Protein AF-A0A0A9WM41-F1 (afdb_monomer_lite)

InterPro domains:
  IPR007822 Lanthionine synthetase C-like [PR01950] (62-80)
  IPR007822 Lanthionine synthetase C-like [PR01950] (104-119)
  IPR012341 Six-hairpin glycosidase-like superfamily [G3DSA:1.50.10.10] (35-146)

pLDDT: mean 74.26, std 13.37, range [34.62, 91.38]

Secondary structure (DSSP, 8-state):
---------PPPGGG-TTSGGGGTB-TTS-B-HHHHHHHHHHHHHHHHHHHHHHTSTGGGT---SSSSHHHHHHHHHHHHHHH-----GGGGGGGS---TT-BSSSSSBHHHHHHHHHHHHHHSTTSS-HHHHHHHHHHHHHHT--

Structure (mmCIF, N/CA/C/O backbone):
data_AF-A0A0A9WM41-F1
#
_entry.id   AF-A0A0A9WM41-F1
#
loop_
_atom_site.group_PDB
_atom_site.id
_atom_site.type_symbol
_atom_site.label_atom_id
_atom_site.label_alt_id
_atom_site.label_comp_id
_atom_site.label_asym_id
_atom_site.label_entity_id
_atom_site.label_seq_id
_atom_site.pdbx_PDB_ins_code
_atom_site.Cartn_x
_atom_site.Cartn_y
_atom_site.Cartn_z
_atom_site.occupancy
_atom_site.B_iso_or_equiv
_atom_site.auth_seq_id
_atom_site.auth_comp_id
_atom_site.auth_asym_id
_atom_site.auth_atom_id
_atom_site.pdbx_PDB_model_num
ATOM 1 N N . ILE A 1 1 ? 13.166 -24.395 20.674 1.00 37.44 1 ILE A N 1
ATOM 2 C CA . ILE A 1 1 ? 13.326 -23.552 21.879 1.00 37.44 1 ILE A CA 1
ATOM 3 C C . ILE A 1 1 ? 11.986 -22.867 22.081 1.00 37.44 1 ILE A C 1
ATOM 5 O O . ILE A 1 1 ? 11.715 -21.870 21.425 1.00 37.44 1 ILE A O 1
ATOM 9 N N . GLU A 1 2 ? 11.099 -23.487 22.859 1.00 34.62 2 GLU A N 1
ATOM 10 C CA . GLU A 1 2 ? 9.883 -22.818 23.320 1.00 34.62 2 GLU A CA 1
ATOM 11 C C . GLU A 1 2 ? 10.319 -21.763 24.328 1.00 34.62 2 GLU A C 1
ATOM 13 O O . GLU A 1 2 ? 10.898 -22.072 25.369 1.00 34.62 2 GLU A O 1
ATOM 18 N N . ILE A 1 3 ? 10.133 -20.502 23.962 1.00 45.75 3 ILE A N 1
ATOM 19 C CA . ILE A 1 3 ? 10.365 -19.387 24.866 1.00 45.75 3 ILE A CA 1
ATOM 20 C C . ILE A 1 3 ? 9.174 -19.414 25.819 1.00 45.75 3 ILE A C 1
ATOM 22 O O . ILE A 1 3 ? 8.061 -19.083 25.414 1.00 45.75 3 ILE A O 1
ATOM 26 N N . GLY A 1 4 ? 9.389 -19.892 27.045 1.00 39.72 4 GLY A N 1
ATOM 27 C CA . GLY A 1 4 ? 8.378 -19.854 28.092 1.00 39.72 4 GLY A CA 1
ATOM 28 C C . GLY A 1 4 ? 7.900 -18.417 28.256 1.00 39.72 4 GLY A C 1
ATOM 29 O O . GLY A 1 4 ? 8.655 -17.555 28.706 1.00 39.72 4 GLY A O 1
ATOM 30 N N . MET A 1 5 ? 6.662 -18.151 27.842 1.00 46.72 5 MET A N 1
ATOM 31 C CA . MET A 1 5 ? 5.935 -16.957 28.249 1.00 46.72 5 MET A CA 1
ATOM 32 C C . MET A 1 5 ? 5.825 -17.055 29.766 1.00 46.72 5 MET A C 1
ATOM 34 O O . MET A 1 5 ? 5.035 -17.843 30.274 1.00 46.72 5 MET A O 1
ATOM 38 N N . GLY A 1 6 ? 6.690 -16.335 30.484 1.00 46.69 6 GLY A N 1
ATOM 39 C CA . GLY A 1 6 ? 6.581 -16.225 31.931 1.00 46.69 6 GLY A CA 1
ATOM 40 C C . GLY A 1 6 ? 5.161 -15.803 32.289 1.00 46.69 6 GLY A C 1
ATOM 41 O O . GLY A 1 6 ? 4.567 -14.997 31.566 1.00 46.69 6 GLY A O 1
ATOM 42 N N . ASP A 1 7 ? 4.630 -16.363 33.375 1.00 47.91 7 ASP A N 1
ATOM 43 C CA . ASP A 1 7 ? 3.324 -16.033 33.947 1.00 47.91 7 ASP A CA 1
ATOM 44 C C . ASP A 1 7 ? 3.317 -14.579 34.448 1.00 47.91 7 ASP A C 1
ATOM 46 O O . ASP A 1 7 ? 3.304 -14.281 35.643 1.00 47.91 7 ASP A O 1
ATOM 50 N N . TYR A 1 8 ? 3.374 -13.629 33.518 1.00 54.78 8 TYR A N 1
ATOM 51 C CA . TYR A 1 8 ? 3.107 -12.236 33.792 1.00 54.78 8 TYR A CA 1
ATOM 52 C C . TYR A 1 8 ? 1.626 -12.147 34.134 1.00 54.78 8 TYR A C 1
ATOM 54 O O . TYR A 1 8 ? 0.756 -12.330 33.281 1.00 54.78 8 TYR A O 1
ATOM 62 N N . ASN A 1 9 ? 1.347 -11.883 35.408 1.00 58.12 9 ASN A N 1
ATOM 63 C CA . ASN A 1 9 ? 0.006 -11.622 35.902 1.00 58.12 9 ASN A CA 1
ATOM 64 C C . ASN A 1 9 ? -0.462 -10.257 35.372 1.00 58.12 9 ASN A C 1
ATOM 66 O O . ASN A 1 9 ? -0.393 -9.239 36.061 1.00 58.12 9 ASN A O 1
ATOM 70 N N . TYR A 1 10 ? -0.847 -10.219 34.095 1.00 56.53 10 TYR A N 1
ATOM 71 C CA . TYR A 1 10 ? -1.479 -9.053 33.503 1.00 56.53 10 TYR A CA 1
ATOM 72 C C . TYR A 1 10 ? -2.839 -8.853 34.185 1.00 56.53 10 TYR A C 1
ATOM 74 O O . TYR A 1 10 ? -3.625 -9.805 34.231 1.00 56.53 10 TYR A O 1
ATOM 82 N N . PRO A 1 11 ? -3.136 -7.647 34.707 1.00 57.25 11 PRO A N 1
ATOM 83 C CA . PRO A 1 11 ? -4.422 -7.374 35.336 1.00 57.25 11 PRO A CA 1
ATOM 84 C C . PRO A 1 11 ? -5.541 -7.694 34.349 1.00 57.25 11 PRO A C 1
ATOM 86 O O . PRO A 1 11 ? -5.473 -7.333 33.167 1.00 57.25 11 PRO A O 1
ATOM 89 N N . LYS A 1 12 ? -6.555 -8.420 34.818 1.00 61.16 12 LYS A N 1
ATOM 90 C CA . LYS A 1 12 ? -7.633 -8.879 33.940 1.00 61.16 12 LYS A CA 1
ATOM 91 C C . LYS A 1 12 ? -8.430 -7.664 33.455 1.00 61.16 12 LYS A C 1
ATOM 93 O O . LYS A 1 12 ? -8.631 -6.715 34.200 1.00 61.16 12 LYS A O 1
ATOM 98 N N . LEU A 1 13 ? -8.901 -7.664 32.202 1.00 57.66 13 LEU A N 1
ATOM 99 C CA . LEU A 1 13 ? -9.538 -6.495 31.552 1.00 57.66 13 LEU A CA 1
ATOM 100 C C . LEU A 1 13 ? -10.763 -5.917 32.289 1.00 57.66 13 LEU A C 1
ATOM 102 O O . LEU A 1 13 ? -11.052 -4.725 32.187 1.00 57.66 13 LEU A O 1
ATOM 106 N N . ASN A 1 14 ? -11.439 -6.743 33.079 1.00 56.53 14 ASN A N 1
ATOM 107 C CA . ASN A 1 14 ? -12.524 -6.375 33.990 1.00 56.53 14 ASN A CA 1
ATOM 108 C C . ASN A 1 14 ? -12.060 -5.598 35.240 1.00 56.53 14 ASN A C 1
ATOM 110 O O . ASN A 1 14 ? -12.868 -4.905 35.849 1.00 56.53 14 ASN A O 1
ATOM 114 N N . GLU A 1 15 ? -10.778 -5.659 35.593 1.00 60.16 15 GLU A N 1
ATOM 115 C CA . GLU A 1 15 ? -10.142 -4.915 36.694 1.00 60.16 15 GLU A CA 1
ATOM 116 C C . GLU A 1 15 ? -9.642 -3.528 36.246 1.00 60.16 15 GLU A C 1
ATOM 118 O O . GLU A 1 15 ? -9.172 -2.729 37.050 1.00 60.16 15 GLU A O 1
ATOM 123 N N . ILE A 1 16 ? -9.757 -3.215 34.949 1.00 59.78 16 ILE A N 1
ATOM 124 C CA . ILE A 1 16 ? -9.224 -1.995 34.321 1.00 59.78 16 ILE A CA 1
ATOM 125 C C . ILE A 1 16 ? -10.277 -0.870 34.269 1.00 59.78 16 ILE A C 1
ATOM 127 O O . ILE A 1 16 ? -10.036 0.210 33.721 1.00 59.78 16 ILE A O 1
ATOM 131 N N . HIS A 1 17 ? -11.461 -1.095 34.844 1.00 54.44 17 HIS A N 1
ATOM 132 C CA . HIS A 1 17 ? -12.513 -0.086 34.942 1.00 54.44 17 HIS A CA 1
ATOM 133 C C . HIS A 1 17 ? -12.008 1.108 35.777 1.00 54.44 17 HIS A C 1
ATOM 135 O O . HIS A 1 17 ? -11.720 0.966 36.960 1.00 54.44 17 HIS A O 1
ATOM 141 N N . GLY A 1 18 ? -11.831 2.272 35.140 1.00 61.06 18 GLY A N 1
ATOM 142 C CA . GLY A 1 18 ? -11.236 3.470 35.758 1.00 61.06 18 GLY A CA 1
ATOM 143 C C . GLY A 1 18 ? -9.732 3.664 35.512 1.00 61.06 18 GLY A C 1
ATOM 144 O O . GLY A 1 18 ? -9.183 4.705 35.866 1.00 61.06 18 GLY A O 1
ATOM 145 N N . SER A 1 19 ? -9.051 2.721 34.854 1.00 69.19 19 SER A N 1
ATOM 146 C CA . SER A 1 19 ? -7.661 2.902 34.418 1.00 69.19 19 SER A CA 1
ATOM 147 C C . SER A 1 19 ? -7.588 3.706 33.112 1.00 69.19 19 SER A C 1
ATOM 149 O O . SER A 1 19 ? -8.493 3.641 32.276 1.00 69.19 19 SER A O 1
ATOM 151 N N . LYS A 1 20 ? -6.468 4.412 32.879 1.00 74.44 20 LYS A N 1
ATOM 152 C CA . LYS A 1 20 ? -6.195 5.135 31.617 1.00 74.44 20 LYS A CA 1
ATOM 153 C C . LYS A 1 20 ? -6.334 4.253 30.365 1.00 74.44 20 LYS A C 1
ATOM 155 O O . LYS A 1 20 ? -6.561 4.777 29.282 1.00 74.44 20 LYS A O 1
ATOM 160 N N . VAL A 1 21 ? -6.222 2.932 30.495 1.00 78.75 21 VAL A N 1
ATOM 161 C CA . VAL A 1 21 ? -6.372 1.973 29.387 1.00 78.75 21 VAL A CA 1
ATOM 162 C C . VAL A 1 21 ? -7.816 1.912 28.874 1.00 78.75 21 VAL A C 1
ATOM 164 O O . VAL A 1 21 ? -8.023 1.762 27.671 1.00 78.75 21 VAL A O 1
ATOM 167 N N . SER A 1 22 ? -8.809 2.116 29.749 1.00 74.94 22 SER A N 1
ATOM 168 C CA . SER A 1 22 ? -10.235 2.129 29.373 1.00 74.94 22 SER A CA 1
ATOM 169 C C . SER A 1 22 ? -10.597 3.241 28.376 1.00 74.94 22 SER A C 1
ATOM 171 O O . SER A 1 22 ? -11.596 3.144 27.667 1.00 74.94 22 SER A O 1
ATOM 173 N N . ILE A 1 23 ? -9.742 4.267 28.258 1.00 82.75 23 ILE A N 1
ATOM 174 C CA . ILE A 1 23 ? -9.853 5.344 27.263 1.00 82.75 23 ILE A CA 1
ATOM 175 C C . ILE A 1 23 ? -9.631 4.805 25.842 1.00 82.75 23 ILE A C 1
ATOM 177 O O . ILE A 1 23 ? -10.206 5.330 24.890 1.00 82.75 23 ILE A O 1
ATOM 181 N N . TYR A 1 24 ? -8.820 3.758 25.683 1.00 85.12 24 TYR A N 1
ATOM 182 C CA . TYR A 1 24 ? -8.416 3.215 24.384 1.00 85.12 24 TYR A CA 1
ATOM 183 C C . TYR A 1 24 ? -9.145 1.919 24.027 1.00 85.12 24 TYR A C 1
ATOM 185 O O . TYR A 1 24 ? -9.425 1.676 22.853 1.00 85.12 24 TYR A O 1
ATOM 193 N N . VAL A 1 25 ? -9.449 1.082 25.024 1.00 86.44 25 VAL A N 1
ATOM 194 C CA . VAL A 1 25 ? -9.981 -0.271 24.825 1.00 86.44 25 VAL A CA 1
ATOM 195 C C . VAL A 1 25 ? -11.153 -0.520 25.771 1.00 86.44 25 VAL A C 1
ATOM 197 O O . VAL A 1 25 ? -11.089 -0.253 26.967 1.00 86.44 25 VAL A O 1
ATOM 200 N N . THR A 1 26 ? -12.240 -1.042 25.217 1.00 83.00 26 THR A N 1
ATOM 201 C CA . THR A 1 26 ? -13.432 -1.475 25.949 1.00 83.00 26 THR A CA 1
ATOM 202 C C . THR A 1 26 ? -13.173 -2.785 26.706 1.00 83.00 26 THR A C 1
ATOM 204 O O . THR A 1 26 ? -12.314 -3.571 26.299 1.00 83.00 26 THR A O 1
ATOM 207 N N . PRO A 1 27 ? -13.973 -3.113 27.738 1.00 77.75 27 PRO A N 1
ATOM 208 C CA . PRO A 1 27 ? -13.860 -4.388 28.460 1.00 77.75 27 PRO A CA 1
ATOM 209 C C . PRO A 1 27 ? -14.004 -5.643 27.578 1.00 77.75 27 PRO A C 1
ATOM 211 O O . PRO A 1 27 ? -13.601 -6.729 27.979 1.00 77.75 27 PRO A O 1
ATOM 214 N N . TYR A 1 28 ? -14.547 -5.498 26.364 1.00 82.38 28 TYR A N 1
ATOM 215 C CA . TYR A 1 28 ? -14.740 -6.574 25.387 1.00 82.38 28 TYR A CA 1
ATOM 216 C C . TYR A 1 28 ? -13.589 -6.704 24.378 1.00 82.38 28 TYR A C 1
ATOM 218 O O . TYR A 1 28 ? -13.775 -7.285 23.309 1.00 82.38 28 TYR A O 1
ATOM 226 N N . ASN A 1 29 ? -12.421 -6.128 24.678 1.00 80.12 29 ASN A N 1
ATOM 227 C CA . ASN A 1 29 ? -11.244 -6.139 23.807 1.00 80.12 29 ASN A CA 1
ATOM 228 C C . ASN A 1 29 ? -11.494 -5.514 22.418 1.00 80.12 29 ASN A C 1
ATOM 230 O O . ASN A 1 29 ? -10.936 -5.930 21.403 1.00 80.12 29 ASN A O 1
ATOM 234 N N . LYS A 1 30 ? -12.369 -4.505 22.369 1.00 85.50 30 LYS A N 1
ATOM 235 C CA . LYS A 1 30 ? -12.596 -3.661 21.186 1.00 85.50 30 LYS A CA 1
ATOM 236 C C . LYS A 1 30 ? -12.067 -2.264 21.450 1.00 85.50 30 LYS A C 1
ATOM 238 O O . LYS A 1 30 ? -12.134 -1.812 22.589 1.00 85.50 30 LYS A O 1
ATOM 243 N N . LEU A 1 31 ? -11.600 -1.568 20.418 1.00 87.50 31 LEU A N 1
ATOM 244 C CA . LEU A 1 31 ? -11.227 -0.157 20.539 1.00 87.50 31 LEU A CA 1
ATOM 245 C C . LEU A 1 31 ? -12.420 0.666 21.039 1.00 87.50 31 LEU A C 1
ATOM 247 O O . LEU A 1 31 ? -13.562 0.395 20.663 1.00 87.50 31 LEU A O 1
ATOM 251 N N . SER A 1 32 ? -12.154 1.651 21.894 1.00 90.00 32 SER A N 1
ATOM 252 C CA . SER A 1 32 ? -13.171 2.628 22.277 1.00 90.00 32 SER A CA 1
ATOM 253 C C . SER A 1 32 ? -13.592 3.444 21.054 1.00 90.00 32 SER A C 1
ATOM 255 O O . SER A 1 32 ? -12.803 3.676 20.135 1.00 90.00 32 SER A O 1
ATOM 257 N N . GLU A 1 33 ? -14.843 3.895 21.033 1.00 90.06 33 GLU A N 1
ATOM 258 C CA . GLU A 1 33 ? -15.387 4.637 19.894 1.00 90.06 33 GLU A CA 1
ATOM 259 C C . GLU A 1 33 ? -14.648 5.963 19.662 1.00 90.06 33 GLU A C 1
ATOM 261 O O . GLU A 1 33 ? -14.310 6.298 18.530 1.00 90.06 33 GLU A O 1
ATOM 266 N N . SER A 1 34 ? -14.303 6.678 20.736 1.00 88.31 34 SER A N 1
ATOM 267 C CA . SER A 1 34 ? -13.561 7.941 20.662 1.00 88.31 34 SER A CA 1
ATOM 268 C C . SER A 1 34 ? -12.136 7.759 20.132 1.00 88.31 34 SER A C 1
ATOM 270 O O . SER A 1 34 ? -11.656 8.577 19.342 1.00 88.31 34 SER A O 1
ATOM 272 N N . PHE A 1 35 ? -11.454 6.677 20.521 1.00 91.38 35 PHE A N 1
ATOM 273 C CA . PHE A 1 35 ? -10.128 6.356 20.003 1.00 91.38 35 PHE A CA 1
ATOM 274 C C . PHE A 1 35 ? -10.191 5.875 18.551 1.00 91.38 35 PHE A C 1
ATOM 276 O O . PHE A 1 35 ? -9.384 6.301 17.722 1.00 91.38 35 PHE A O 1
ATOM 283 N N . TYR A 1 36 ? -11.184 5.053 18.211 1.00 90.06 36 TYR A N 1
ATOM 284 C CA . TYR A 1 36 ? -11.429 4.633 16.835 1.00 90.06 36 TYR A CA 1
ATOM 285 C C . TYR A 1 36 ? -11.718 5.831 15.917 1.00 90.06 36 TYR A C 1
ATOM 287 O O . TYR A 1 36 ? -11.107 5.959 14.860 1.00 90.06 36 TYR A O 1
ATOM 295 N N . ALA A 1 37 ? -12.572 6.764 16.341 1.00 90.75 37 ALA A N 1
ATOM 296 C CA . ALA A 1 37 ? -12.872 7.975 15.579 1.00 90.75 37 ALA A C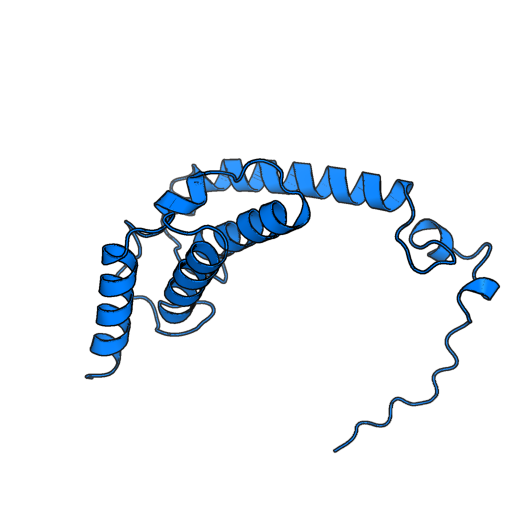A 1
ATOM 297 C C . ALA A 1 37 ? -11.614 8.826 15.339 1.00 90.75 37 ALA A C 1
ATOM 299 O O . ALA A 1 37 ? -11.342 9.229 14.211 1.00 90.75 37 ALA A O 1
ATOM 300 N N . ARG A 1 38 ? -10.791 9.033 16.377 1.00 91.38 38 ARG A N 1
ATOM 301 C CA . ARG A 1 38 ? -9.520 9.765 16.256 1.00 91.38 38 ARG A CA 1
ATOM 302 C C . ARG A 1 38 ? -8.530 9.082 15.318 1.00 91.38 38 ARG A C 1
ATOM 304 O O . ARG A 1 38 ? -7.945 9.745 14.466 1.00 91.38 38 ARG A O 1
ATOM 311 N N . THR A 1 39 ? -8.334 7.773 15.467 1.00 87.88 39 THR A N 1
ATOM 312 C CA . THR A 1 39 ? -7.430 7.006 14.592 1.00 87.88 39 THR A CA 1
ATOM 313 C C . THR A 1 39 ? -7.914 7.017 13.148 1.00 87.88 39 THR A C 1
ATOM 315 O O . THR A 1 39 ? -7.095 7.153 12.240 1.00 87.88 39 THR A O 1
ATOM 318 N N . LYS A 1 40 ? -9.232 6.979 12.925 1.00 87.00 40 LYS A N 1
ATOM 319 C CA . LYS A 1 40 ? -9.821 7.160 11.601 1.00 87.00 40 LYS A CA 1
ATOM 320 C C . LYS A 1 40 ? -9.513 8.541 11.016 1.00 87.00 40 LYS A C 1
ATOM 322 O O . LYS A 1 40 ? -9.015 8.594 9.900 1.00 87.00 40 LYS A O 1
ATOM 327 N N . THR A 1 41 ? -9.723 9.630 11.757 1.00 90.44 41 THR A N 1
ATOM 328 C CA . THR A 1 41 ? -9.383 10.986 11.283 1.00 90.44 41 THR A CA 1
ATOM 329 C C . THR A 1 41 ? -7.912 11.103 10.892 1.00 90.44 41 THR A C 1
ATOM 331 O O . THR A 1 41 ? -7.605 11.615 9.821 1.00 90.44 41 THR A O 1
ATOM 334 N N . VAL A 1 42 ? -7.002 10.598 11.729 1.00 87.88 42 VAL A N 1
ATOM 335 C CA . VAL A 1 42 ? -5.560 10.621 11.436 1.00 87.88 42 VAL A CA 1
ATOM 336 C C . VAL A 1 42 ? -5.232 9.781 10.201 1.00 87.88 42 VAL A C 1
ATOM 338 O O . VAL A 1 42 ? -4.443 10.210 9.365 1.00 87.88 42 VAL A O 1
ATOM 341 N N . THR A 1 43 ? -5.858 8.610 10.059 1.00 85.75 43 THR A N 1
ATOM 342 C CA . THR A 1 43 ? -5.698 7.763 8.867 1.00 85.75 43 THR A CA 1
ATOM 343 C C . THR A 1 43 ? -6.127 8.521 7.615 1.00 85.75 43 THR A C 1
ATOM 345 O O . THR A 1 43 ? -5.354 8.598 6.669 1.00 85.75 43 THR A O 1
ATOM 348 N N . ASP A 1 44 ? -7.306 9.148 7.640 1.00 84.12 44 ASP A N 1
ATOM 349 C CA . ASP A 1 44 ? -7.842 9.909 6.508 1.00 84.12 44 ASP A CA 1
ATOM 350 C C . ASP A 1 44 ? -6.922 11.104 6.149 1.00 84.12 44 ASP A C 1
ATOM 352 O O . ASP A 1 44 ? -6.669 11.364 4.973 1.00 84.12 44 ASP A O 1
ATOM 356 N N . GLN A 1 45 ? -6.346 11.790 7.147 1.00 86.12 45 GLN A N 1
ATOM 357 C CA . GLN A 1 45 ? -5.370 12.871 6.938 1.00 86.12 45 GLN A CA 1
ATOM 358 C C . GLN A 1 45 ? -4.068 12.380 6.293 1.00 86.12 45 GLN A C 1
ATOM 360 O O . GLN A 1 45 ? -3.571 13.004 5.357 1.00 86.12 45 GLN A O 1
ATOM 365 N N . ILE A 1 46 ? -3.507 11.273 6.787 1.00 82.81 46 ILE A N 1
ATOM 366 C CA . ILE A 1 46 ? -2.276 10.692 6.239 1.00 82.81 46 ILE A CA 1
ATOM 367 C C . ILE A 1 46 ? -2.514 10.211 4.810 1.00 82.81 46 ILE A C 1
ATOM 369 O O . ILE A 1 46 ? -1.692 10.489 3.944 1.00 82.81 46 ILE A O 1
ATOM 373 N N . THR A 1 47 ? -3.640 9.545 4.545 1.00 78.69 47 THR A N 1
ATOM 374 C CA . THR A 1 47 ? -4.011 9.112 3.193 1.00 78.69 47 THR A CA 1
ATOM 375 C C . THR A 1 47 ? -4.058 10.297 2.229 1.00 78.69 47 THR A C 1
ATOM 377 O O . THR A 1 47 ? -3.438 10.234 1.176 1.00 78.69 47 THR A O 1
ATOM 380 N N . HIS A 1 48 ? -4.666 11.419 2.624 1.00 79.88 48 HIS A N 1
ATOM 381 C CA . HIS A 1 48 ? -4.691 12.625 1.791 1.00 79.88 48 HIS A CA 1
ATOM 382 C C . HIS A 1 48 ? -3.288 13.209 1.526 1.00 79.88 48 HIS A C 1
ATOM 384 O O . HIS A 1 48 ? -3.003 13.698 0.433 1.00 79.88 48 HIS A O 1
ATOM 390 N N . LEU A 1 49 ? -2.390 13.190 2.519 1.00 80.19 49 LEU A N 1
ATOM 391 C CA . LEU A 1 49 ? -1.002 13.635 2.332 1.00 80.19 49 LEU A CA 1
ATOM 392 C C . LEU A 1 49 ? -0.226 12.706 1.389 1.00 80.19 49 LEU A C 1
ATOM 394 O O . LEU A 1 49 ? 0.547 13.183 0.558 1.00 80.19 49 LEU A O 1
ATOM 398 N N . VAL A 1 50 ? -0.444 11.395 1.515 1.00 77.62 50 VAL A N 1
ATOM 399 C CA . VAL A 1 50 ? 0.150 10.375 0.646 1.00 77.62 50 VAL A CA 1
ATOM 400 C C . VAL A 1 50 ? -0.317 10.563 -0.793 1.00 77.62 50 VAL A C 1
ATOM 402 O O . VAL A 1 50 ? 0.537 10.641 -1.671 1.00 77.62 50 VAL A O 1
ATOM 405 N N . ASP A 1 51 ? -1.621 10.734 -1.026 1.00 74.88 51 ASP A N 1
ATOM 406 C CA . ASP A 1 51 ? -2.176 10.997 -2.361 1.00 74.88 51 ASP A CA 1
ATOM 407 C C . ASP A 1 51 ? -1.492 12.217 -3.003 1.00 74.88 51 ASP A C 1
ATOM 409 O O . ASP A 1 51 ? -1.022 12.157 -4.137 1.00 74.88 51 ASP A O 1
ATOM 413 N N . GLY A 1 52 ? -1.306 13.302 -2.241 1.00 74.44 52 GLY A N 1
ATOM 414 C CA . GLY A 1 52 ? -0.556 14.477 -2.697 1.00 74.44 52 GLY A CA 1
ATOM 415 C C . GLY A 1 52 ? 0.905 14.181 -3.068 1.00 74.44 52 GLY A C 1
ATOM 416 O O . GLY A 1 52 ? 1.408 14.703 -4.065 1.00 74.44 52 GLY A O 1
ATOM 417 N N . TYR A 1 53 ? 1.591 13.330 -2.298 1.00 73.38 53 TYR A N 1
ATOM 418 C CA . TYR A 1 53 ? 2.978 12.934 -2.564 1.00 73.38 53 TYR A CA 1
ATOM 419 C C . TYR A 1 53 ? 3.123 12.125 -3.862 1.00 73.38 53 TYR A C 1
ATOM 421 O O . TYR A 1 53 ? 4.089 12.347 -4.600 1.00 73.38 53 TYR A O 1
ATOM 429 N N . LEU A 1 54 ? 2.158 11.251 -4.185 1.00 68.12 54 LEU A N 1
ATOM 430 C CA . LEU A 1 54 ? 2.168 10.429 -5.407 1.00 68.12 54 LEU A CA 1
ATOM 431 C C . LEU A 1 54 ? 2.213 11.279 -6.687 1.00 68.12 54 LEU A C 1
ATOM 433 O O . LEU A 1 54 ? 2.811 10.879 -7.690 1.00 68.12 54 LEU A O 1
ATOM 437 N N . TYR A 1 55 ? 1.634 12.481 -6.657 1.00 69.25 55 TYR A N 1
ATOM 438 C CA . TYR A 1 55 ? 1.640 13.380 -7.810 1.00 69.25 55 TYR A CA 1
ATOM 439 C C . TYR A 1 55 ? 2.963 14.126 -8.019 1.00 69.25 55 TYR A C 1
ATOM 441 O O . TYR A 1 55 ? 3.175 14.654 -9.116 1.00 69.25 55 TYR A O 1
ATOM 449 N N . THR A 1 56 ? 3.860 14.146 -7.028 1.00 73.81 56 THR A N 1
ATOM 450 C CA . THR A 1 56 ? 5.164 14.824 -7.116 1.00 73.81 56 THR A CA 1
ATOM 451 C C . THR A 1 56 ? 6.159 14.048 -7.983 1.00 73.81 56 THR A C 1
ATOM 453 O O . THR A 1 56 ? 6.101 12.823 -8.060 1.00 73.81 56 THR A O 1
ATOM 456 N N . SER A 1 57 ? 7.123 14.735 -8.608 1.00 68.69 57 SER A N 1
ATOM 457 C CA . SER A 1 57 ? 8.164 14.083 -9.425 1.00 68.69 57 SER A CA 1
ATOM 458 C C . SER A 1 57 ? 8.980 13.063 -8.624 1.00 68.69 57 SER A C 1
ATOM 460 O O . SER A 1 57 ? 9.227 11.963 -9.100 1.00 68.69 57 SER A O 1
ATOM 462 N N . ARG A 1 58 ? 9.310 13.394 -7.369 1.00 67.88 58 ARG A N 1
ATOM 463 C CA . ARG A 1 58 ? 10.068 12.527 -6.456 1.00 67.88 58 ARG A CA 1
ATOM 464 C C . ARG A 1 58 ? 9.292 11.268 -6.061 1.00 67.88 58 ARG A C 1
ATOM 466 O O . ARG A 1 58 ? 9.877 10.194 -5.965 1.00 67.88 58 ARG A O 1
ATOM 473 N N . GLY A 1 59 ? 7.973 11.379 -5.892 1.00 64.94 59 GLY A N 1
ATOM 474 C CA . GLY A 1 59 ? 7.096 10.233 -5.640 1.00 64.94 59 GLY A CA 1
ATOM 475 C C . GLY A 1 59 ? 7.034 9.230 -6.798 1.00 64.94 59 GLY A C 1
ATOM 476 O O . GLY A 1 59 ? 6.643 8.087 -6.580 1.00 64.94 59 GLY A O 1
ATOM 477 N N . ARG A 1 60 ? 7.448 9.624 -8.013 1.00 67.81 60 ARG A N 1
ATOM 478 C CA . ARG A 1 60 ? 7.444 8.770 -9.215 1.00 67.81 60 ARG A CA 1
ATOM 479 C C . ARG A 1 60 ? 8.795 8.124 -9.541 1.00 67.81 60 ARG A C 1
ATOM 481 O O . ARG A 1 60 ? 8.870 7.374 -10.509 1.00 67.81 60 ARG A O 1
ATOM 488 N N . GLU A 1 61 ? 9.849 8.410 -8.779 1.00 73.38 61 GLU A N 1
ATOM 489 C CA . GLU A 1 61 ? 11.194 7.867 -9.034 1.00 73.38 61 GLU A CA 1
ATOM 490 C C . GLU A 1 61 ? 11.444 6.540 -8.295 1.00 73.38 61 GLU A C 1
ATOM 492 O O . GLU A 1 61 ? 12.016 5.608 -8.868 1.00 73.38 61 GLU A O 1
ATOM 497 N N . ASP A 1 62 ? 10.979 6.414 -7.048 1.00 76.44 62 ASP A N 1
ATOM 498 C CA . ASP A 1 62 ? 11.160 5.209 -6.229 1.00 76.44 62 ASP A CA 1
ATOM 499 C C . ASP A 1 62 ? 9.990 4.226 -6.397 1.00 76.44 62 ASP A C 1
ATOM 501 O O . ASP A 1 62 ? 8.832 4.530 -6.106 1.00 76.44 62 ASP A O 1
ATOM 505 N N . HIS A 1 63 ? 10.312 3.011 -6.838 1.00 76.75 63 HIS A N 1
ATOM 506 C CA . HIS A 1 63 ? 9.352 1.951 -7.144 1.00 76.75 63 HIS A CA 1
ATOM 507 C C . HIS A 1 63 ? 9.388 0.791 -6.134 1.00 76.75 63 HIS A C 1
ATOM 509 O O . HIS A 1 63 ? 8.704 -0.215 -6.327 1.00 76.75 63 HIS A O 1
ATOM 515 N N . THR A 1 64 ? 10.177 0.894 -5.064 1.00 78.69 64 THR A N 1
ATOM 516 C CA . THR A 1 64 ? 10.327 -0.157 -4.047 1.00 78.69 64 THR A CA 1
ATOM 517 C C . THR A 1 64 ? 9.089 -0.309 -3.158 1.00 78.69 64 THR A C 1
ATOM 519 O O . THR A 1 64 ? 8.180 0.526 -3.163 1.00 78.69 64 THR A O 1
ATOM 522 N N . ILE A 1 65 ? 9.032 -1.401 -2.388 1.00 81.06 65 ILE A N 1
ATOM 523 C CA . ILE A 1 65 ? 8.032 -1.564 -1.324 1.00 81.06 65 ILE A CA 1
ATOM 524 C C . ILE A 1 65 ? 8.408 -0.733 -0.096 1.00 81.06 65 ILE A C 1
ATOM 526 O O . ILE A 1 65 ? 7.517 -0.235 0.585 1.00 81.06 65 ILE A O 1
ATOM 530 N N . TYR A 1 66 ? 9.699 -0.610 0.210 1.00 83.00 66 TYR A N 1
ATOM 531 C CA . TYR A 1 66 ? 10.158 -0.013 1.460 1.00 83.00 66 TYR A CA 1
ATOM 532 C C . TYR A 1 66 ? 9.853 1.485 1.555 1.00 83.00 66 TYR A C 1
ATOM 534 O O . TYR A 1 66 ? 9.247 1.928 2.531 1.00 83.00 66 TYR A O 1
ATOM 542 N N . THR A 1 67 ? 10.228 2.254 0.532 1.00 81.12 67 THR A N 1
ATOM 543 C CA . THR A 1 67 ? 10.042 3.718 0.495 1.00 81.12 67 THR A CA 1
ATOM 544 C C . THR A 1 67 ? 9.329 4.212 -0.757 1.00 81.12 67 THR A C 1
ATOM 546 O O . THR A 1 67 ? 8.933 5.377 -0.819 1.00 81.12 67 THR A O 1
ATOM 549 N N . GLY A 1 68 ? 9.148 3.333 -1.741 1.00 77.69 68 GLY A N 1
ATOM 550 C CA . GLY A 1 68 ? 8.605 3.681 -3.040 1.00 77.69 68 GLY A CA 1
ATOM 551 C C . GLY A 1 68 ? 7.094 3.561 -3.164 1.00 77.69 68 GLY A C 1
ATOM 552 O O . GLY A 1 68 ? 6.353 3.169 -2.254 1.00 77.69 68 GLY A O 1
ATOM 553 N N . TYR A 1 69 ? 6.635 3.875 -4.372 1.00 77.56 69 TYR A N 1
ATOM 554 C CA . TYR A 1 69 ? 5.222 3.889 -4.720 1.00 77.56 69 TYR A CA 1
ATOM 555 C C . TYR A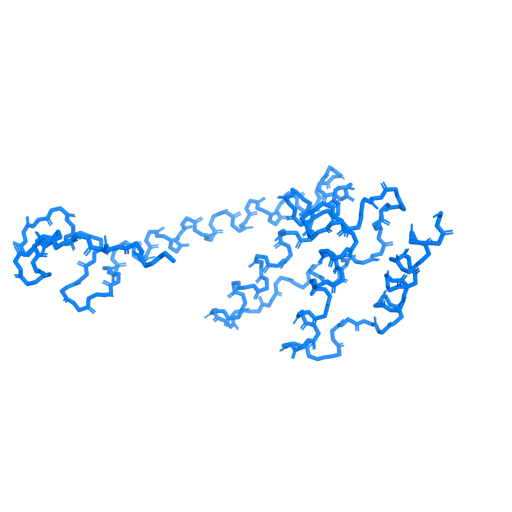 1 69 ? 4.589 2.506 -4.489 1.00 77.56 69 TYR A C 1
ATOM 557 O O . TYR A 1 69 ? 3.463 2.436 -4.011 1.00 77.56 69 TYR A O 1
ATOM 565 N N . THR A 1 70 ? 5.298 1.391 -4.710 1.00 79.50 70 THR A N 1
ATOM 566 C CA . THR A 1 70 ? 4.743 0.037 -4.498 1.00 79.50 70 THR A CA 1
ATOM 567 C C . THR A 1 70 ? 4.307 -0.203 -3.046 1.00 79.50 70 THR A C 1
ATOM 569 O O . THR A 1 70 ? 3.296 -0.866 -2.806 1.00 79.50 70 THR A O 1
ATOM 572 N N . GLY A 1 71 ? 5.013 0.362 -2.063 1.00 79.94 71 GLY A N 1
ATOM 573 C CA . GLY A 1 71 ? 4.632 0.275 -0.649 1.00 79.94 71 GLY A CA 1
ATOM 574 C C . GLY A 1 71 ? 3.367 1.067 -0.327 1.00 79.94 71 GLY A C 1
ATOM 575 O O . GLY A 1 71 ? 2.422 0.549 0.285 1.00 79.94 71 GLY A O 1
ATOM 576 N N . LEU A 1 72 ? 3.309 2.309 -0.814 1.00 79.81 72 LEU A N 1
ATOM 577 C CA . LEU A 1 72 ? 2.109 3.152 -0.732 1.00 79.81 72 LEU A CA 1
ATOM 578 C C .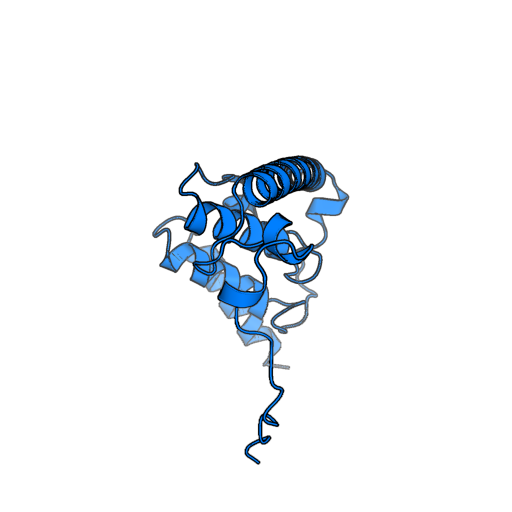 LEU A 1 72 ? 0.924 2.454 -1.397 1.00 79.81 72 LEU A C 1
ATOM 580 O O . LEU A 1 72 ? -0.199 2.458 -0.889 1.00 79.81 72 LEU A O 1
ATOM 584 N N . ALA A 1 73 ? 1.213 1.734 -2.473 1.00 76.62 73 ALA A N 1
ATOM 585 C CA . ALA A 1 73 ? 0.210 1.057 -3.239 1.00 76.62 73 ALA A CA 1
ATOM 586 C C . ALA A 1 73 ? -0.508 -0.047 -2.474 1.00 76.62 73 ALA A C 1
ATOM 588 O O . ALA A 1 73 ? -1.737 -0.122 -2.377 1.00 76.62 73 ALA A O 1
ATOM 589 N N . LEU A 1 74 ? 0.316 -0.920 -1.903 1.00 80.19 74 LEU A N 1
ATOM 590 C CA . LEU A 1 74 ? -0.130 -2.002 -1.054 1.00 80.19 74 LEU A CA 1
ATOM 591 C C . LEU A 1 74 ? -0.902 -1.457 0.144 1.00 80.19 74 LEU A C 1
ATOM 593 O O . LEU A 1 74 ? -1.913 -2.042 0.523 1.00 80.19 74 LEU A O 1
ATOM 597 N N . THR A 1 75 ? -0.487 -0.316 0.693 1.00 82.25 75 THR A N 1
ATOM 598 C CA . THR A 1 75 ? -1.179 0.333 1.811 1.00 82.25 75 THR A CA 1
ATOM 599 C C . THR A 1 75 ? -2.607 0.733 1.435 1.00 82.25 75 THR A C 1
ATOM 601 O O . THR A 1 75 ? -3.551 0.317 2.112 1.00 82.25 75 THR A O 1
ATOM 604 N N . HIS A 1 76 ? -2.805 1.440 0.319 1.00 77.81 76 HIS A N 1
ATOM 605 C CA . HIS A 1 76 ? -4.147 1.785 -0.172 1.00 77.81 76 HIS A CA 1
ATOM 606 C C . HIS A 1 76 ? -4.988 0.544 -0.474 1.00 77.81 76 HIS A C 1
ATOM 608 O O . HIS A 1 76 ? -6.174 0.489 -0.138 1.00 77.81 76 HIS A O 1
ATOM 614 N N . PHE A 1 77 ? -4.375 -0.492 -1.045 1.00 77.88 77 PHE A N 1
ATOM 615 C CA . PHE A 1 77 ? -5.064 -1.749 -1.297 1.00 77.88 77 PHE A CA 1
ATOM 616 C C . PHE A 1 77 ? -5.517 -2.448 -0.000 1.00 77.88 77 PHE A C 1
ATOM 618 O O . PHE A 1 77 ? -6.628 -2.982 0.081 1.00 77.88 77 PHE A O 1
ATOM 625 N N . LEU A 1 78 ? -4.693 -2.432 1.049 1.00 82.06 78 LEU A N 1
ATOM 626 C CA . LEU A 1 78 ? -5.052 -2.978 2.359 1.00 82.06 78 LEU A CA 1
ATOM 627 C C . LEU A 1 78 ? -6.184 -2.178 3.017 1.00 82.06 78 LEU A C 1
ATOM 629 O O . LEU A 1 78 ? -7.091 -2.787 3.593 1.00 82.06 78 LEU A O 1
ATOM 633 N N . ILE A 1 79 ? -6.175 -0.848 2.875 1.00 79.50 79 ILE A N 1
ATOM 634 C CA . ILE A 1 79 ? -7.272 0.023 3.316 1.00 79.50 79 ILE A CA 1
ATOM 635 C C . ILE A 1 79 ? -8.560 -0.350 2.572 1.00 79.50 79 ILE A C 1
ATOM 637 O O . ILE A 1 79 ? -9.551 -0.670 3.229 1.00 79.50 79 ILE A O 1
ATOM 641 N N . TYR A 1 80 ? -8.530 -0.439 1.236 1.00 78.06 80 TYR A N 1
ATOM 642 C CA . TYR A 1 80 ? -9.657 -0.904 0.414 1.00 78.06 80 TYR A CA 1
ATOM 643 C C . TYR A 1 80 ? -10.205 -2.250 0.906 1.00 78.06 80 TYR A C 1
ATOM 645 O O . TYR A 1 80 ? -11.411 -2.422 1.090 1.00 78.06 80 TYR A O 1
ATOM 653 N N . ARG A 1 81 ? -9.332 -3.227 1.182 1.00 80.69 81 ARG A N 1
ATOM 654 C CA . ARG A 1 81 ? -9.772 -4.550 1.650 1.00 80.69 81 ARG A CA 1
ATOM 655 C C . ARG A 1 81 ? -10.536 -4.489 2.968 1.00 80.69 81 ARG A C 1
ATOM 657 O O . ARG A 1 81 ? -11.447 -5.302 3.150 1.00 80.69 81 ARG A O 1
ATOM 664 N N . LYS A 1 82 ? -10.144 -3.581 3.866 1.00 82.69 82 LYS A N 1
ATOM 665 C CA . LYS A 1 82 ? -10.737 -3.407 5.197 1.00 82.69 82 LYS A CA 1
ATOM 666 C C . LYS A 1 82 ? -12.006 -2.559 5.175 1.00 82.69 82 LYS A C 1
ATOM 668 O O . LYS A 1 82 ? -12.938 -2.900 5.892 1.00 82.69 82 LYS A O 1
ATOM 673 N N . THR A 1 83 ? -12.052 -1.497 4.374 1.00 78.50 83 THR A N 1
ATOM 674 C CA . THR A 1 83 ? -13.152 -0.517 4.388 1.00 78.50 83 THR A CA 1
ATOM 675 C C . THR A 1 83 ? -14.169 -0.722 3.271 1.00 78.50 83 THR A C 1
ATOM 677 O O . THR A 1 83 ? -15.292 -0.254 3.397 1.00 78.50 83 THR A O 1
ATOM 680 N N . LYS A 1 84 ? -13.793 -1.414 2.187 1.00 73.75 84 LYS A N 1
ATOM 681 C CA . LYS A 1 84 ? -14.569 -1.550 0.939 1.00 73.75 84 LYS A CA 1
ATOM 682 C C . LYS A 1 84 ? -14.902 -0.223 0.241 1.00 73.75 84 LYS A C 1
ATOM 684 O O . LYS A 1 84 ? -15.638 -0.239 -0.742 1.00 73.75 84 LYS A O 1
ATOM 689 N N . ASN A 1 85 ? -14.338 0.897 0.693 1.00 67.50 85 ASN A N 1
ATOM 690 C CA . ASN A 1 85 ? -14.449 2.182 0.003 1.00 67.50 85 ASN A CA 1
ATOM 691 C C . ASN A 1 85 ? -13.649 2.148 -1.295 1.00 67.50 85 ASN A C 1
ATOM 693 O O . ASN A 1 85 ? -12.610 1.499 -1.323 1.00 67.50 85 ASN A O 1
ATOM 697 N N . ALA A 1 86 ? -14.137 2.825 -2.341 1.00 54.22 86 ALA A N 1
ATOM 698 C CA . ALA A 1 86 ? -13.580 2.764 -3.692 1.00 54.22 86 ALA A CA 1
ATOM 699 C C . ALA A 1 86 ? -12.042 2.887 -3.691 1.00 54.22 86 ALA A C 1
ATOM 701 O O . ALA A 1 86 ? -11.504 3.762 -3.010 1.00 54.22 86 ALA A O 1
ATOM 702 N N . PRO A 1 87 ? -11.330 2.000 -4.409 1.00 54.50 87 PRO A N 1
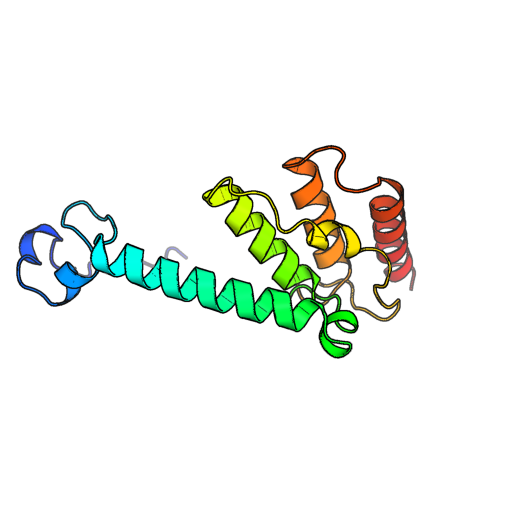ATOM 703 C CA . PRO A 1 87 ? -9.878 2.013 -4.417 1.00 54.50 87 PRO A CA 1
ATOM 704 C C . PRO A 1 87 ? -9.388 3.330 -5.021 1.00 54.50 87 PRO A C 1
ATOM 706 O O . PRO A 1 87 ? -9.903 3.760 -6.055 1.00 54.50 87 PRO A O 1
ATOM 709 N N . SER A 1 88 ? -8.369 3.941 -4.415 1.00 57.28 88 SER A N 1
ATOM 710 C CA . SER A 1 88 ? -7.549 4.948 -5.089 1.00 57.28 88 SER A CA 1
ATOM 711 C C . SER A 1 88 ? -6.972 4.268 -6.329 1.00 57.28 88 SER A C 1
ATOM 713 O O . SER A 1 88 ? -6.076 3.439 -6.235 1.00 57.28 88 SER A O 1
ATOM 715 N N . LEU A 1 89 ? -7.577 4.499 -7.491 1.00 50.47 89 LEU A N 1
ATOM 716 C CA . LEU A 1 89 ? -7.347 3.743 -8.726 1.00 50.47 89 LEU A CA 1
ATOM 717 C C . LEU A 1 89 ? -5.906 3.885 -9.266 1.00 50.47 89 LEU A C 1
ATOM 719 O O . LEU A 1 89 ? -5.504 3.186 -10.192 1.00 50.47 89 LEU A O 1
ATOM 723 N N . GLU A 1 90 ? -5.118 4.777 -8.671 1.00 54.16 90 GLU A N 1
ATOM 724 C CA . GLU A 1 90 ? -3.740 5.114 -9.037 1.00 54.16 90 GLU A CA 1
ATOM 725 C C . GLU A 1 90 ? -2.755 3.948 -8.866 1.00 54.16 90 GLU A C 1
ATOM 727 O O . GLU A 1 90 ? -1.745 3.864 -9.562 1.00 54.16 90 GLU A O 1
ATOM 732 N N . LEU A 1 91 ? -3.129 2.954 -8.055 1.00 52.12 91 LEU A N 1
ATOM 733 C CA . LEU A 1 91 ? -2.433 1.673 -7.875 1.00 52.12 91 LEU A CA 1
ATOM 734 C C . LEU A 1 91 ? -2.216 0.877 -9.166 1.00 52.12 91 LEU A C 1
ATOM 736 O O . LEU A 1 91 ? -1.358 -0.002 -9.223 1.00 52.12 91 LEU A O 1
ATOM 740 N N . LEU A 1 92 ? -2.991 1.170 -10.206 1.00 50.22 92 LEU A N 1
ATOM 741 C CA . LEU A 1 92 ? -2.871 0.544 -11.519 1.00 50.22 92 LEU A CA 1
ATOM 742 C C . LEU A 1 92 ? -1.664 1.037 -12.327 1.00 50.22 92 LEU A C 1
ATOM 744 O O . LEU A 1 92 ? -1.169 0.309 -13.187 1.00 50.22 92 LEU A O 1
ATOM 748 N N . GLN A 1 93 ? -1.173 2.255 -12.080 1.00 52.81 93 GLN A N 1
ATOM 749 C CA . GLN A 1 93 ? -0.127 2.877 -12.910 1.00 52.81 93 GLN A CA 1
ATOM 750 C C . GLN A 1 93 ? 1.300 2.426 -12.553 1.00 52.81 93 GLN A C 1
ATOM 752 O O . GLN A 1 93 ? 2.253 2.676 -13.289 1.00 52.81 93 GLN A O 1
ATOM 757 N N . LEU A 1 94 ? 1.439 1.679 -11.466 1.00 54.12 94 LEU A N 1
ATOM 758 C CA . LEU A 1 94 ? 2.694 1.320 -10.811 1.00 54.12 94 LEU A CA 1
ATOM 759 C C . LEU A 1 94 ? 3.678 0.432 -11.553 1.00 54.12 94 LEU A C 1
ATOM 761 O O . LEU A 1 94 ? 4.799 0.248 -11.090 1.00 54.12 94 LEU A O 1
ATOM 765 N N . GLY A 1 95 ? 3.270 -0.169 -12.663 1.00 50.91 95 GLY A N 1
ATOM 766 C CA . GLY A 1 95 ? 4.130 -1.100 -13.394 1.00 50.91 95 GLY A CA 1
ATOM 767 C C . GLY A 1 95 ? 4.843 -0.572 -14.596 1.00 50.91 95 GLY A C 1
ATOM 768 O O . GLY A 1 95 ? 5.584 -1.330 -15.217 1.00 50.91 95 GLY A O 1
ATOM 769 N N . GLN A 1 96 ? 4.614 0.683 -14.960 1.00 54.59 96 GLN A N 1
ATOM 770 C CA . GLN A 1 96 ? 5.080 1.144 -16.259 1.00 54.59 96 GLN A CA 1
ATOM 771 C C . GLN A 1 96 ? 6.501 1.715 -16.212 1.00 54.59 96 GLN A C 1
ATOM 773 O O . GLN A 1 96 ? 7.212 1.588 -17.204 1.00 54.59 96 GLN A O 1
ATOM 778 N N . ASN A 1 97 ? 6.957 2.229 -15.062 1.00 55.44 97 ASN A N 1
ATOM 779 C CA . ASN A 1 97 ? 8.171 3.057 -15.000 1.00 55.44 97 ASN A CA 1
ATOM 780 C C . ASN A 1 97 ? 9.294 2.519 -14.097 1.00 55.44 97 ASN A C 1
ATOM 782 O O . ASN A 1 97 ? 10.301 3.199 -13.913 1.00 55.44 97 ASN A O 1
ATOM 786 N N . ALA A 1 98 ? 9.164 1.306 -13.553 1.00 58.59 98 ALA A N 1
ATOM 787 C CA . ALA A 1 98 ? 10.160 0.786 -12.622 1.00 58.59 98 ALA A CA 1
ATOM 788 C C . ALA A 1 98 ? 11.542 0.597 -13.292 1.00 58.59 98 ALA A C 1
ATOM 790 O O . ALA A 1 98 ? 11.685 -0.128 -14.290 1.00 58.59 98 ALA A O 1
ATOM 791 N N . SER A 1 99 ? 12.537 1.288 -12.719 1.00 60.91 99 SER A N 1
ATOM 792 C CA . SER A 1 99 ? 13.946 1.315 -13.141 1.00 60.91 99 SER A CA 1
ATOM 793 C C . SER A 1 99 ? 14.551 -0.087 -13.200 1.00 60.91 99 SER A C 1
ATOM 795 O O . SER A 1 99 ? 14.273 -0.920 -12.342 1.00 60.91 99 SER A O 1
ATOM 797 N N . SER A 1 100 ? 15.378 -0.358 -14.213 1.00 59.59 100 SER A N 1
ATOM 798 C CA . SER A 1 100 ? 15.996 -1.666 -14.467 1.00 59.59 100 SER A CA 1
ATOM 799 C C . SER A 1 100 ? 17.041 -2.101 -13.432 1.00 59.59 100 SER A C 1
ATOM 801 O O . SER A 1 100 ? 17.263 -3.302 -13.317 1.00 59.59 100 SER A O 1
ATOM 803 N N . ASP A 1 101 ? 17.614 -1.179 -12.653 1.00 64.06 101 ASP A N 1
ATOM 804 C CA . ASP A 1 101 ? 18.791 -1.431 -11.792 1.00 64.06 101 ASP A CA 1
ATOM 805 C C . ASP A 1 101 ? 18.456 -1.815 -10.339 1.00 64.06 101 ASP A C 1
ATOM 807 O O . ASP A 1 101 ? 19.258 -1.647 -9.421 1.00 64.06 101 ASP A O 1
ATOM 811 N N . ILE A 1 102 ? 17.247 -2.315 -10.094 1.00 64.19 102 ILE A N 1
ATOM 812 C CA . ILE A 1 102 ? 16.772 -2.620 -8.741 1.00 64.19 102 ILE A CA 1
ATOM 813 C C . ILE A 1 102 ? 17.110 -4.078 -8.361 1.00 64.19 102 ILE A C 1
ATOM 815 O O . ILE A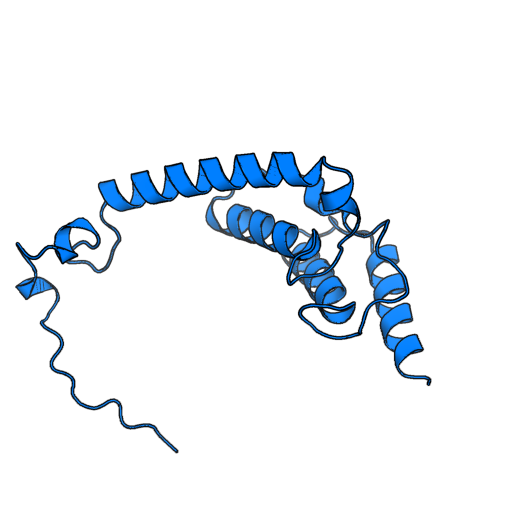 1 102 ? 17.031 -4.987 -9.189 1.00 64.19 102 ILE A O 1
ATOM 819 N N . SER A 1 103 ? 17.452 -4.307 -7.085 1.00 74.62 103 SER A N 1
ATOM 820 C CA . SER A 1 103 ? 17.680 -5.636 -6.493 1.00 74.62 103 SER A CA 1
ATOM 821 C C . SER A 1 103 ? 16.503 -6.609 -6.703 1.00 74.62 103 SER A C 1
ATOM 823 O O . SER A 1 103 ? 15.381 -6.209 -7.007 1.00 74.62 103 SER A O 1
ATOM 825 N N . CYS A 1 104 ? 16.708 -7.907 -6.463 1.00 80.56 104 CYS A N 1
ATOM 826 C CA . CYS A 1 104 ? 15.619 -8.898 -6.445 1.00 80.56 104 CYS A CA 1
ATOM 827 C C . CYS A 1 104 ? 15.077 -9.199 -5.037 1.00 80.56 104 CYS A C 1
ATOM 829 O O . CYS A 1 104 ? 14.470 -10.244 -4.817 1.00 80.56 104 CYS A O 1
ATOM 831 N N . THR A 1 105 ? 15.278 -8.301 -4.071 1.00 84.31 105 THR A N 1
ATOM 832 C CA . THR A 1 105 ? 14.773 -8.479 -2.700 1.00 84.31 105 THR A CA 1
ATOM 833 C C . THR A 1 105 ? 13.270 -8.184 -2.584 1.00 84.31 105 THR A C 1
ATOM 835 O O . THR A 1 105 ? 12.645 -7.627 -3.490 1.00 84.31 105 THR A O 1
ATOM 838 N N . LEU A 1 106 ? 12.657 -8.590 -1.466 1.00 82.81 106 LEU A N 1
ATOM 839 C CA . LEU A 1 106 ? 11.225 -8.376 -1.230 1.00 82.81 106 LEU A CA 1
ATOM 840 C C . LEU A 1 106 ? 10.889 -6.908 -0.933 1.00 82.81 106 LEU A C 1
ATOM 842 O O . LEU A 1 106 ? 9.834 -6.440 -1.333 1.00 82.81 106 LEU A O 1
ATOM 846 N N . ILE A 1 107 ? 11.742 -6.189 -0.209 1.00 82.50 107 ILE A N 1
ATOM 847 C CA . ILE A 1 107 ? 11.433 -4.823 0.242 1.00 82.50 107 ILE A CA 1
ATOM 848 C C . ILE A 1 107 ? 11.967 -3.756 -0.723 1.00 82.50 107 ILE A C 1
ATOM 850 O O . ILE A 1 107 ? 11.259 -2.793 -1.011 1.00 82.50 107 ILE A O 1
ATOM 854 N N . ASP A 1 108 ? 13.130 -3.999 -1.330 1.00 81.06 108 ASP A N 1
ATOM 855 C CA . ASP A 1 108 ? 13.845 -3.029 -2.169 1.00 81.06 108 ASP A CA 1
ATOM 856 C C . ASP A 1 108 ? 13.997 -3.528 -3.606 1.00 81.06 108 ASP A C 1
ATOM 858 O O . ASP A 1 108 ? 14.996 -3.246 -4.271 1.00 81.06 108 ASP A O 1
ATOM 862 N N . GLY A 1 109 ? 13.069 -4.370 -4.069 1.00 81.44 109 GLY A N 1
ATOM 863 C CA . GLY A 1 109 ? 13.320 -5.173 -5.254 1.00 81.44 109 GLY A CA 1
ATOM 864 C C . GLY A 1 109 ? 12.140 -5.623 -6.090 1.00 81.44 109 GLY A C 1
ATOM 865 O O . GLY A 1 109 ? 10.966 -5.493 -5.734 1.00 81.44 109 GLY A O 1
ATOM 866 N N . TRP A 1 110 ? 12.496 -6.212 -7.232 1.00 83.00 110 TRP A N 1
ATOM 867 C CA . TRP A 1 110 ? 11.563 -6.770 -8.205 1.00 83.00 110 TRP A CA 1
ATOM 868 C C . TRP A 1 110 ? 10.706 -7.901 -7.642 1.00 83.00 110 TRP A C 1
ATOM 870 O O . TRP A 1 110 ? 9.563 -8.058 -8.069 1.00 83.00 110 TRP A O 1
ATOM 880 N N . ALA A 1 111 ? 11.213 -8.669 -6.672 1.00 87.19 111 ALA A N 1
ATOM 881 C CA . ALA A 1 111 ? 10.426 -9.709 -6.013 1.00 87.19 111 ALA A CA 1
ATOM 882 C C . ALA A 1 111 ? 9.274 -9.108 -5.194 1.00 87.19 111 ALA A C 1
ATOM 884 O O . ALA A 1 111 ? 8.152 -9.610 -5.253 1.00 87.19 111 ALA A O 1
ATOM 885 N N . GLY A 1 112 ? 9.526 -7.994 -4.500 1.00 84.88 112 GLY A N 1
ATOM 886 C CA . GLY A 1 112 ? 8.487 -7.194 -3.851 1.00 84.88 112 GLY A CA 1
ATOM 887 C C . GLY A 1 112 ? 7.448 -6.689 -4.827 1.00 84.88 112 GLY A C 1
ATOM 888 O O . GLY A 1 112 ? 6.246 -6.899 -4.658 1.00 84.88 112 GLY A O 1
ATOM 889 N N . TYR A 1 113 ? 7.932 -6.081 -5.902 1.00 83.75 113 TYR A N 1
ATOM 890 C CA . TYR A 1 113 ? 7.077 -5.572 -6.956 1.00 83.75 113 TYR A CA 1
ATOM 891 C C . TYR A 1 113 ? 6.170 -6.665 -7.559 1.00 83.75 113 TYR A C 1
ATOM 893 O O . TYR A 1 113 ? 4.952 -6.495 -7.646 1.00 83.75 113 TYR A O 1
ATOM 901 N N . LEU A 1 114 ? 6.730 -7.837 -7.881 1.00 87.00 114 LEU A N 1
ATOM 902 C CA . LEU A 1 114 ? 5.969 -8.988 -8.370 1.00 87.00 114 LEU A CA 1
ATOM 903 C C . LEU A 1 114 ? 4.946 -9.486 -7.342 1.00 87.00 114 LEU A C 1
ATOM 905 O O . LEU A 1 114 ? 3.802 -9.765 -7.705 1.00 87.00 114 LEU A O 1
ATOM 909 N N . TYR A 1 115 ? 5.334 -9.582 -6.066 1.00 88.44 115 TYR A N 1
ATOM 910 C CA . TYR A 1 115 ? 4.416 -9.949 -4.990 1.00 88.44 115 TYR A CA 1
ATOM 911 C C . TYR A 1 115 ? 3.209 -9.005 -4.956 1.00 88.44 115 TYR A C 1
ATOM 913 O O . TYR A 1 115 ? 2.072 -9.476 -4.904 1.00 88.44 115 TYR A O 1
ATOM 921 N N . ALA A 1 116 ? 3.436 -7.693 -5.056 1.00 84.25 116 ALA A N 1
ATOM 922 C CA . ALA A 1 116 ? 2.365 -6.705 -5.044 1.00 84.25 116 ALA A CA 1
ATOM 923 C C . ALA A 1 116 ? 1.389 -6.891 -6.214 1.00 84.25 116 ALA A C 1
ATOM 925 O O . ALA A 1 116 ? 0.175 -6.934 -6.001 1.00 84.25 116 ALA A O 1
ATOM 926 N N . LEU A 1 117 ? 1.912 -7.088 -7.430 1.00 84.06 117 LEU A N 1
ATOM 927 C CA . LEU A 1 117 ? 1.099 -7.337 -8.622 1.00 84.06 117 LEU A CA 1
ATOM 928 C C . LEU A 1 117 ? 0.210 -8.576 -8.476 1.00 84.06 117 LEU A C 1
ATOM 930 O O . LEU A 1 117 ? -0.995 -8.522 -8.733 1.00 84.06 117 LEU A O 1
ATOM 934 N N . LEU A 1 118 ? 0.801 -9.695 -8.051 1.00 87.81 118 LEU A N 1
ATOM 935 C CA . LEU A 1 118 ? 0.084 -10.958 -7.886 1.00 87.81 118 LEU A CA 1
ATOM 936 C C . LEU A 1 118 ? -0.946 -10.874 -6.759 1.00 87.81 118 LEU A C 1
ATOM 938 O O . LEU A 1 118 ? -2.052 -11.400 -6.889 1.00 87.81 118 LEU A O 1
ATOM 942 N N . PHE A 1 119 ? -0.604 -10.193 -5.665 1.00 86.44 119 PHE A N 1
ATOM 943 C CA . PHE A 1 119 ? -1.500 -10.002 -4.535 1.00 86.44 119 PHE A CA 1
ATOM 944 C C . PHE A 1 119 ? -2.733 -9.192 -4.935 1.00 86.44 119 PHE A C 1
ATOM 946 O O . PHE A 1 119 ? -3.853 -9.635 -4.686 1.00 86.44 119 PHE A O 1
ATOM 953 N N . VAL A 1 120 ? -2.555 -8.053 -5.609 1.00 80.94 120 VAL A N 1
ATOM 954 C CA . VAL A 1 120 ? -3.681 -7.242 -6.095 1.00 80.94 120 VAL A CA 1
ATOM 955 C C . VAL A 1 120 ? -4.534 -8.049 -7.074 1.00 80.94 120 VAL A C 1
ATOM 957 O O . VAL A 1 120 ? -5.743 -8.151 -6.877 1.00 80.94 120 VAL A O 1
ATOM 960 N N . ASN A 1 121 ? -3.918 -8.705 -8.061 1.00 83.50 121 ASN A N 1
ATOM 961 C CA . ASN A 1 121 ? -4.651 -9.469 -9.074 1.00 83.50 121 ASN A CA 1
ATOM 962 C C . ASN A 1 121 ? -5.414 -10.677 -8.492 1.00 83.50 121 ASN A C 1
ATOM 964 O O . ASN A 1 121 ? -6.460 -11.056 -9.010 1.00 83.50 121 ASN A O 1
ATOM 968 N N . LYS A 1 122 ? -4.935 -11.268 -7.387 1.00 86.38 122 LYS A N 1
ATOM 969 C CA . LYS A 1 122 ? -5.635 -12.349 -6.671 1.00 86.38 122 LYS A CA 1
ATOM 970 C C . LYS A 1 122 ? -6.957 -11.889 -6.055 1.00 86.38 122 LYS A C 1
ATOM 972 O O . LYS A 1 122 ? -7.908 -12.664 -5.996 1.00 86.38 122 LYS A O 1
ATOM 977 N N . TYR A 1 123 ? -7.000 -10.669 -5.531 1.00 83.31 123 TYR A N 1
ATOM 978 C CA . TYR A 1 123 ? -8.156 -10.152 -4.793 1.00 83.31 123 TYR A CA 1
ATOM 979 C C . TYR A 1 123 ? -9.045 -9.226 -5.629 1.00 83.31 123 TYR A C 1
ATOM 981 O O . TYR A 1 123 ? -10.208 -9.041 -5.278 1.00 83.31 123 TYR A O 1
ATOM 989 N N . VAL A 1 124 ? -8.512 -8.660 -6.711 1.00 79.19 124 VAL A N 1
ATOM 990 C CA . VAL A 1 124 ? -9.242 -7.864 -7.700 1.00 79.19 124 VAL A CA 1
ATOM 991 C C . VAL A 1 124 ? -8.845 -8.379 -9.090 1.00 79.19 124 VAL A C 1
ATOM 993 O O . VAL A 1 124 ? -7.891 -7.875 -9.691 1.00 79.19 124 VAL A O 1
ATOM 996 N N . PRO A 1 125 ? -9.512 -9.433 -9.590 1.00 78.69 125 PRO A N 1
ATOM 997 C CA . PRO A 1 125 ? -9.130 -10.076 -10.843 1.00 78.69 125 PRO A CA 1
ATOM 998 C C . PRO A 1 125 ? -9.263 -9.122 -12.033 1.00 78.69 125 PRO A C 1
ATOM 1000 O O . PRO A 1 125 ? -10.113 -8.235 -12.036 1.00 78.69 125 PRO A O 1
ATOM 1003 N N . ASN A 1 126 ? -8.432 -9.333 -13.057 1.00 75.00 126 ASN A N 1
ATOM 1004 C CA . ASN A 1 126 ? -8.394 -8.554 -14.306 1.00 75.00 126 ASN A CA 1
ATOM 1005 C C . ASN A 1 126 ? -7.993 -7.077 -14.139 1.00 75.00 126 ASN A C 1
ATOM 1007 O O . ASN A 1 126 ? -8.176 -6.278 -15.052 1.00 75.00 126 ASN A O 1
ATOM 1011 N N . THR A 1 127 ? -7.421 -6.723 -12.989 1.00 76.50 127 THR A N 1
ATOM 1012 C CA . THR A 1 127 ? -6.937 -5.364 -12.699 1.00 76.50 127 THR A CA 1
ATOM 1013 C C . THR A 1 127 ? -5.561 -5.135 -13.319 1.00 76.50 127 THR A C 1
ATOM 1015 O O . THR A 1 127 ? -5.304 -4.093 -13.909 1.00 76.50 127 THR A O 1
ATOM 1018 N N . ILE A 1 128 ? -4.671 -6.128 -13.230 1.00 78.75 128 ILE A N 1
ATOM 1019 C CA . ILE A 1 128 ? -3.294 -6.018 -13.719 1.00 78.75 128 ILE A CA 1
ATOM 1020 C C . ILE A 1 128 ? -3.144 -6.796 -15.034 1.00 78.75 128 ILE A C 1
ATOM 1022 O O . ILE A 1 128 ? -3.353 -8.012 -15.039 1.00 78.75 128 ILE A O 1
ATOM 1026 N N . PRO A 1 129 ? -2.724 -6.145 -16.136 1.00 83.75 129 PRO A N 1
ATOM 1027 C CA . PRO A 1 129 ? -2.397 -6.827 -17.383 1.00 83.75 129 PRO A CA 1
ATOM 1028 C C . PRO A 1 129 ? -1.335 -7.917 -17.200 1.00 83.75 129 PRO A C 1
ATOM 1030 O O . PRO A 1 129 ? -0.266 -7.682 -16.625 1.00 83.75 129 PRO A O 1
ATOM 1033 N N . ILE A 1 130 ? -1.592 -9.101 -17.761 1.00 84.56 130 ILE A N 1
ATOM 1034 C CA . ILE A 1 130 ? -0.690 -10.259 -17.662 1.00 84.56 130 ILE A CA 1
ATOM 1035 C C . ILE A 1 130 ? 0.705 -9.984 -18.244 1.00 84.56 130 ILE A C 1
ATOM 1037 O O . ILE A 1 130 ? 1.696 -10.538 -17.770 1.00 84.56 130 ILE A O 1
ATOM 1041 N N . ASP A 1 131 ? 0.811 -9.088 -19.227 1.00 85.62 131 ASP A N 1
ATOM 1042 C CA . ASP A 1 131 ? 2.086 -8.728 -19.849 1.00 85.62 131 ASP A CA 1
ATOM 1043 C C . ASP A 1 131 ? 3.018 -7.974 -18.895 1.00 85.62 131 ASP A C 1
ATOM 1045 O O . ASP A 1 131 ? 4.238 -8.115 -18.984 1.00 85.62 131 ASP A O 1
ATOM 1049 N N . ILE A 1 132 ? 2.475 -7.209 -17.939 1.00 82.69 132 ILE A N 1
ATOM 1050 C CA . ILE A 1 132 ? 3.281 -6.574 -16.885 1.00 82.69 132 ILE A CA 1
ATOM 1051 C C . ILE A 1 132 ? 3.889 -7.659 -15.996 1.00 82.69 132 ILE A C 1
ATOM 1053 O O . ILE A 1 132 ? 5.104 -7.691 -15.817 1.00 82.69 132 ILE A O 1
ATOM 1057 N N . ILE A 1 133 ? 3.061 -8.594 -15.522 1.00 85.69 133 ILE A N 1
ATOM 1058 C CA . ILE A 1 133 ? 3.494 -9.704 -14.664 1.00 85.69 133 ILE A CA 1
ATOM 1059 C C . ILE A 1 133 ? 4.577 -10.529 -15.369 1.00 85.69 133 ILE A C 1
ATOM 1061 O O . ILE A 1 133 ? 5.627 -10.797 -14.786 1.00 85.69 133 ILE A O 1
ATOM 1065 N N . ARG A 1 134 ? 4.361 -10.882 -16.645 1.00 88.75 134 ARG A N 1
ATOM 1066 C CA . ARG A 1 134 ? 5.323 -11.665 -17.433 1.00 88.75 134 ARG A CA 1
ATOM 1067 C C . ARG A 1 134 ? 6.666 -10.945 -17.561 1.00 88.75 134 ARG A C 1
ATOM 1069 O O . ARG A 1 134 ? 7.697 -11.565 -17.326 1.00 88.75 134 ARG A O 1
ATOM 1076 N N . ARG A 1 135 ? 6.662 -9.641 -17.866 1.00 85.06 135 ARG A N 1
ATOM 1077 C CA . ARG A 1 135 ? 7.894 -8.835 -17.955 1.00 85.06 135 ARG A CA 1
ATOM 1078 C C . ARG A 1 135 ? 8.663 -8.810 -16.636 1.00 85.06 135 ARG A C 1
ATOM 1080 O O . ARG A 1 135 ? 9.879 -8.981 -16.651 1.00 85.06 135 ARG A O 1
ATOM 1087 N N . THR A 1 136 ? 7.976 -8.635 -15.508 1.00 84.69 136 THR A N 1
ATOM 1088 C CA . THR A 1 136 ? 8.616 -8.654 -14.185 1.00 84.69 136 THR A CA 1
ATOM 1089 C C . THR A 1 136 ? 9.233 -10.017 -13.877 1.00 84.69 136 THR A C 1
ATOM 1091 O O . THR A 1 136 ? 10.380 -10.075 -13.441 1.00 84.69 136 THR A O 1
ATOM 1094 N N . VAL A 1 137 ? 8.525 -11.116 -14.165 1.00 88.88 137 VAL A N 1
ATOM 1095 C CA . VAL A 1 137 ? 9.063 -12.478 -14.005 1.00 88.88 137 VAL A CA 1
ATOM 1096 C C . VAL A 1 137 ? 10.314 -12.673 -14.859 1.00 88.88 137 VAL A C 1
ATOM 1098 O O . VAL A 1 137 ? 11.329 -13.135 -14.346 1.00 88.88 137 VAL A O 1
ATOM 1101 N N . THR A 1 138 ? 10.286 -12.273 -16.134 1.00 87.88 138 THR A N 1
ATOM 1102 C CA . THR A 1 138 ? 11.460 -12.367 -17.010 1.00 87.88 138 THR A CA 1
ATOM 1103 C C . THR A 1 138 ? 12.648 -11.585 -16.452 1.00 87.88 138 THR A C 1
ATOM 1105 O O . THR A 1 138 ? 13.752 -12.115 -16.452 1.00 87.88 138 THR A O 1
ATOM 1108 N N . ARG A 1 139 ? 12.447 -10.369 -15.925 1.00 83.56 139 ARG A N 1
ATOM 1109 C CA . ARG A 1 139 ? 13.532 -9.579 -15.310 1.00 83.56 139 ARG A CA 1
ATOM 1110 C C . ARG A 1 139 ? 14.164 -10.293 -14.113 1.00 83.56 139 ARG A C 1
ATOM 1112 O O . ARG A 1 139 ? 15.385 -10.385 -14.049 1.00 83.56 139 ARG A O 1
ATOM 1119 N N . ILE A 1 140 ? 13.347 -10.842 -13.212 1.00 86.38 140 ILE A N 1
ATOM 1120 C CA . ILE A 1 140 ? 13.840 -11.605 -12.054 1.00 86.38 140 ILE A CA 1
ATOM 1121 C C . ILE A 1 140 ? 14.632 -12.828 -12.518 1.00 86.38 140 ILE A C 1
ATOM 1123 O O . ILE A 1 140 ? 15.730 -13.063 -12.025 1.00 86.38 140 ILE A O 1
ATOM 1127 N N . LEU A 1 141 ? 14.115 -13.581 -13.493 1.00 87.12 141 LEU A N 1
ATOM 1128 C CA . LEU A 1 141 ? 14.811 -14.759 -14.012 1.00 87.12 141 LEU A CA 1
ATOM 1129 C C . LEU A 1 141 ? 16.153 -14.385 -14.651 1.00 87.12 141 LEU A C 1
ATOM 1131 O O . LEU A 1 141 ? 17.155 -15.017 -14.345 1.00 87.12 141 LEU A O 1
ATOM 1135 N N . MET A 1 142 ? 16.191 -13.329 -15.469 1.00 83.88 142 MET A N 1
ATOM 1136 C CA . MET A 1 142 ? 17.421 -12.867 -16.120 1.00 83.88 142 MET A CA 1
ATOM 1137 C C . MET A 1 142 ? 18.458 -12.335 -15.124 1.00 83.88 142 MET A C 1
ATOM 1139 O O . MET A 1 142 ? 19.647 -12.509 -15.356 1.00 83.88 142 MET A O 1
ATOM 1143 N N . SER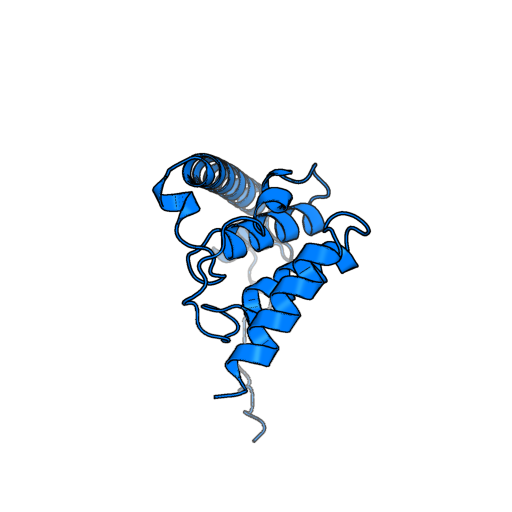 A 1 143 ? 18.038 -11.754 -13.994 1.00 77.88 143 SER A N 1
ATOM 1144 C CA . SER A 1 143 ? 18.972 -11.305 -12.947 1.00 77.88 143 SER A CA 1
ATOM 1145 C C . SER A 1 143 ? 19.783 -12.445 -12.310 1.00 77.88 143 SER A C 1
ATOM 1147 O O . SER A 1 143 ? 20.879 -12.219 -11.805 1.00 77.88 143 SER A O 1
ATOM 1149 N N . GLY A 1 144 ? 19.255 -13.674 -12.336 1.00 67.25 144 GLY A N 1
ATOM 1150 C CA . GLY A 1 144 ? 19.901 -14.859 -11.769 1.00 67.25 144 GLY A CA 1
ATOM 1151 C C . GLY A 1 144 ? 20.779 -15.635 -12.753 1.00 67.25 144 GLY A C 1
ATOM 1152 O O . GLY A 1 144 ? 21.381 -16.624 -12.351 1.00 67.25 144 GLY A O 1
ATOM 1153 N N . VAL A 1 145 ? 20.848 -15.220 -14.023 1.00 65.62 145 VAL A N 1
ATOM 1154 C CA . VAL A 1 145 ? 21.674 -15.854 -15.076 1.00 65.62 145 VAL A CA 1
ATOM 1155 C C . VAL A 1 145 ? 23.068 -15.198 -15.155 1.00 65.62 145 VAL A C 1
ATOM 1157 O O . VAL A 1 145 ? 23.741 -15.271 -16.179 1.00 65.62 145 VAL A O 1
ATOM 1160 N N . THR A 1 146 ? 23.504 -14.549 -14.072 1.00 47.59 146 THR A N 1
ATOM 1161 C CA . THR A 1 146 ? 24.822 -13.901 -13.975 1.00 47.59 146 THR A CA 1
ATOM 1162 C C . THR A 1 146 ? 25.870 -14.855 -13.421 1.00 47.59 146 THR A C 1
ATOM 1164 O O . THR A 1 146 ? 25.539 -15.581 -12.455 1.00 47.59 146 THR A O 1
#

Organism: Lygus hesperus (NCBI:txid30085)

Radius of gyration: 20.78 Å; chains: 1; bounding box: 40×38×56 Å

Foldseek 3Di:
DPPPPPPPVDPQLVNCVVPPVCCAAPSVRHGDPVNVVVVVVVVVVVLVVVVVLCPDPVQLQALFLQPHPLVVLVVQVVVCVVPVPDGPLCSLVSQPDDDLPWDCDCGTHLVVVLCSQVVCCVVVPPSHDVVSNVVSVVSSVVVVVD

Sequence (146 aa):
IEIGMGDYNYPKLNEIHGSKVSIYVTPYNKLSESFYARTKTVTDQITHLVDGYLYTSRGREDHTIYTGYTGLALTHFLIYRKTKNAPSLELLQLGQNASSDISCTLIDGWAGYLYALLFVNKYVPNTIPIDIIRRTVTRILMSGVT